Protein AF-A0A5K0YP44-F1 (afdb_monomer_lite)

InterPro domains:
  IPR001944 Glycoside hydrolase, family 35 [PTHR23421] (2-32)
  IPR017853 Glycoside hydrolase superfamily [SSF51445] (1-31)
  IPR031330 Glycoside hydrolase 35, catalytic domain [PF01301] (1-32)

Foldseek 3Di:
DVVVVVVVCVVVVHPDDDDDDPVCVVPVDPPD

Organism: NCBI:txid210225

Structure (mmCIF, N/CA/C/O backbone):
data_AF-A0A5K0YP44-F1
#
_entry.id   AF-A0A5K0YP44-F1
#
loop_
_atom_site.group_PDB
_atom_site.id
_atom_site.type_symbol
_atom_site.label_atom_id
_atom_site.label_alt_id
_atom_site.label_comp_id
_atom_site.label_asym_id
_atom_site.label_entity_id
_atom_site.label_seq_id
_atom_site.pdbx_PDB_ins_code
_atom_site.Cartn_x
_atom_site.Cartn_y
_atom_site.Cartn_z
_atom_site.occupancy
_atom_site.B_iso_or_equiv
_atom_site.auth_seq_id
_atom_site.auth_comp_id
_atom_site.auth_asym_id
_atom_site.auth_atom_id
_atom_site.pdbx_PDB_model_num
ATOM 1 N N . MET A 1 1 ? 5.407 11.306 5.187 1.00 84.81 1 MET A N 1
ATOM 2 C CA . MET A 1 1 ? 5.627 10.093 4.352 1.00 84.81 1 MET A CA 1
ATOM 3 C C . MET A 1 1 ? 4.964 8.892 5.031 1.00 84.81 1 MET A C 1
ATOM 5 O O . MET A 1 1 ? 4.467 9.086 6.132 1.00 84.81 1 MET A 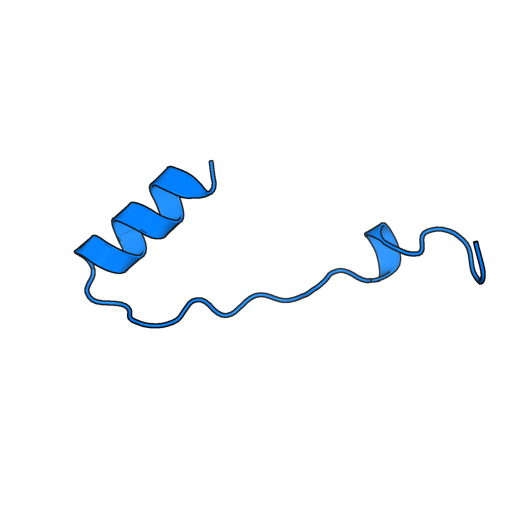O 1
ATOM 9 N N . TRP A 1 2 ? 4.921 7.706 4.408 1.00 96.44 2 TRP A N 1
ATOM 10 C CA . TRP A 1 2 ? 4.102 6.527 4.779 1.00 96.44 2 TRP A CA 1
ATOM 11 C C . TRP A 1 2 ? 3.675 6.348 6.253 1.00 96.44 2 TRP A C 1
ATOM 13 O O . TRP A 1 2 ? 2.476 6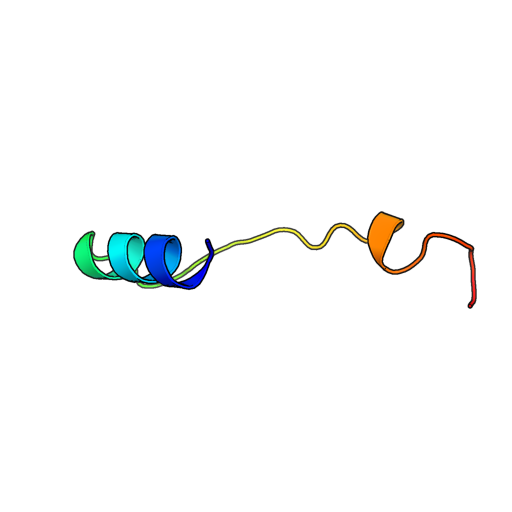.173 6.461 1.00 96.44 2 TRP A O 1
ATOM 23 N N . PRO A 1 3 ? 4.555 6.447 7.273 1.00 97.69 3 PRO A N 1
ATOM 24 C CA . PRO A 1 3 ? 4.133 6.340 8.674 1.00 97.69 3 PRO A CA 1
ATOM 25 C C . PRO A 1 3 ? 2.992 7.290 9.085 1.00 97.69 3 PRO A C 1
ATOM 27 O O . PRO A 1 3 ? 2.071 6.868 9.772 1.00 97.69 3 PRO A O 1
ATOM 30 N N . ASP A 1 4 ? 3.004 8.542 8.615 1.00 98.31 4 ASP A N 1
ATOM 31 C CA . ASP A 1 4 ? 1.949 9.532 8.904 1.00 98.31 4 ASP A CA 1
ATOM 32 C C . ASP A 1 4 ? 0.616 9.176 8.221 1.00 98.31 4 ASP A C 1
ATOM 34 O O . ASP A 1 4 ? -0.451 9.328 8.809 1.00 98.31 4 ASP A O 1
ATOM 38 N N . LEU A 1 5 ? 0.667 8.638 6.997 1.00 98.06 5 LEU A N 1
ATOM 39 C CA . LEU A 1 5 ? -0.532 8.200 6.272 1.00 98.06 5 LEU A CA 1
ATOM 40 C C . LEU A 1 5 ? -1.173 6.983 6.943 1.00 98.06 5 LEU A C 1
ATO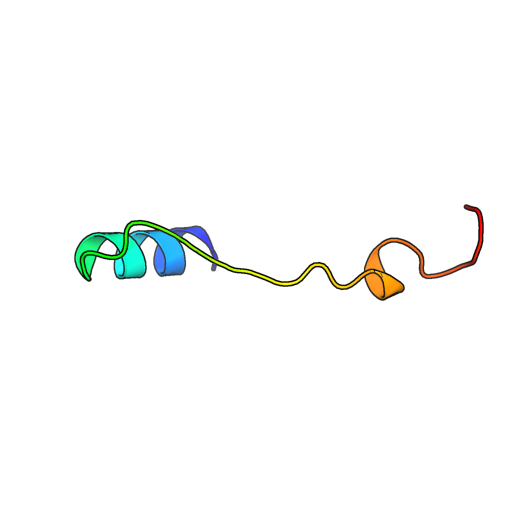M 42 O O . LEU A 1 5 ? -2.391 6.926 7.085 1.00 98.06 5 LEU A O 1
ATOM 46 N N . ILE A 1 6 ? -0.346 6.038 7.396 1.00 98.12 6 ILE A N 1
ATOM 47 C CA . ILE A 1 6 ? -0.805 4.858 8.134 1.00 98.12 6 ILE A CA 1
ATOM 48 C C . ILE A 1 6 ? -1.422 5.279 9.470 1.00 98.12 6 ILE A C 1
ATOM 50 O O . ILE A 1 6 ? -2.473 4.761 9.837 1.00 98.12 6 ILE A O 1
ATOM 54 N N . GLN A 1 7 ? -0.804 6.226 10.186 1.00 98.44 7 GLN A N 1
ATOM 55 C CA . GLN A 1 7 ? -1.349 6.708 11.454 1.00 98.44 7 GLN A CA 1
ATOM 56 C C . GLN A 1 7 ? -2.711 7.377 11.256 1.00 98.44 7 GLN A C 1
ATOM 58 O O . GLN A 1 7 ? -3.664 7.019 11.936 1.00 98.44 7 GLN A O 1
ATOM 63 N N . LYS A 1 8 ? -2.846 8.254 10.255 1.00 98.50 8 LYS A N 1
ATOM 64 C CA . LYS A 1 8 ? -4.132 8.885 9.920 1.00 98.50 8 LYS A CA 1
ATOM 65 C C . LYS A 1 8 ? -5.204 7.875 9.517 1.00 98.50 8 LYS A C 1
ATOM 67 O O . LYS A 1 8 ? -6.362 8.050 9.880 1.00 98.50 8 LYS A O 1
ATOM 72 N N . ALA A 1 9 ? -4.836 6.820 8.788 1.00 98.44 9 ALA A N 1
ATOM 73 C CA . ALA A 1 9 ? -5.768 5.752 8.438 1.00 98.44 9 ALA A CA 1
ATOM 74 C C . ALA A 1 9 ? -6.278 5.012 9.686 1.00 98.44 9 ALA A C 1
ATOM 76 O O . ALA A 1 9 ? -7.482 4.795 9.814 1.00 98.44 9 ALA A O 1
ATOM 77 N N . LYS A 1 10 ? -5.387 4.703 10.639 1.00 98.31 10 LYS A N 1
ATOM 78 C CA . LYS A 1 10 ? -5.758 4.093 11.925 1.00 98.31 10 LYS A CA 1
ATOM 79 C C . LYS A 1 10 ? -6.636 5.008 12.773 1.00 98.31 10 LYS A C 1
ATOM 81 O O . LYS A 1 10 ? -7.652 4.556 13.288 1.00 98.31 10 LYS A O 1
ATOM 86 N N . ASP A 1 11 ? -6.281 6.287 12.881 1.00 98.69 11 ASP A N 1
ATOM 87 C CA . ASP A 1 11 ? -7.065 7.278 13.631 1.00 98.69 11 ASP A CA 1
ATOM 88 C C . ASP A 1 11 ? -8.464 7.470 13.014 1.00 98.69 11 ASP A C 1
ATOM 90 O O . ASP A 1 11 ? -9.429 7.749 13.722 1.00 98.69 11 ASP A O 1
ATOM 94 N N . GLY A 1 12 ? -8.584 7.277 11.695 1.00 98.19 12 GLY A N 1
ATOM 95 C CA . GLY A 1 12 ? -9.845 7.268 10.952 1.00 98.19 12 GLY A CA 1
ATOM 96 C C . GLY A 1 12 ? -10.636 5.955 11.023 1.00 98.19 12 GLY A C 1
ATOM 97 O O . GLY A 1 12 ? -11.693 5.871 10.402 1.00 98.19 12 GLY A O 1
ATOM 98 N N . GLY A 1 13 ? -10.151 4.943 11.751 1.00 98.62 13 GLY A N 1
ATOM 99 C CA . GLY A 1 13 ? -10.835 3.659 11.931 1.00 98.62 13 GLY A CA 1
ATOM 100 C C . GLY A 1 13 ? -10.745 2.703 10.738 1.00 98.62 13 GLY A C 1
ATOM 101 O O . GLY A 1 13 ? -11.609 1.845 10.591 1.00 98.62 13 GLY A O 1
ATOM 102 N N . LEU A 1 14 ? -9.743 2.856 9.864 1.00 98.44 14 LEU A N 1
ATOM 103 C CA . LEU A 1 14 ? -9.491 1.911 8.774 1.00 98.44 14 LEU A CA 1
ATOM 104 C C . LEU A 1 14 ? -8.645 0.726 9.259 1.00 98.44 14 LEU A C 1
ATOM 106 O O . LEU A 1 14 ? -7.580 0.915 9.849 1.00 98.44 14 LEU A O 1
ATOM 110 N N . ASP A 1 15 ? -9.080 -0.487 8.915 1.00 98.25 15 ASP A N 1
ATOM 111 C CA . ASP A 1 15 ? -8.417 -1.735 9.321 1.00 98.25 15 ASP A CA 1
ATOM 112 C C . ASP A 1 15 ? -7.497 -2.331 8.241 1.00 98.25 15 ASP A C 1
ATOM 114 O O . ASP A 1 15 ? -6.664 -3.191 8.533 1.00 98.25 15 ASP A O 1
ATOM 118 N N . VAL A 1 16 ? -7.626 -1.886 6.986 1.00 98.00 16 VAL A N 1
ATOM 119 C CA . VAL A 1 16 ? -6.877 -2.416 5.836 1.00 98.00 16 VAL A CA 1
ATOM 120 C C . VAL A 1 16 ? -6.390 -1.277 4.946 1.00 98.00 16 VAL A C 1
ATOM 122 O O . VAL A 1 16 ? -7.112 -0.315 4.690 1.00 98.00 16 VAL A O 1
ATOM 125 N N . ILE A 1 17 ? -5.158 -1.412 4.451 1.00 97.50 17 ILE A N 1
ATOM 126 C CA . ILE A 1 17 ? -4.603 -0.571 3.390 1.00 97.50 17 ILE A CA 1
ATOM 127 C C . ILE A 1 17 ? -4.442 -1.429 2.142 1.00 97.50 17 ILE A C 1
ATOM 129 O O . ILE A 1 17 ? -3.715 -2.421 2.157 1.00 97.50 17 ILE A O 1
ATOM 133 N N . GLU A 1 18 ? -5.081 -1.015 1.056 1.00 98.19 18 GLU A N 1
ATOM 134 C CA . GLU A 1 18 ? -4.907 -1.617 -0.261 1.00 98.19 18 GLU A CA 1
ATOM 135 C C . GLU A 1 18 ? -3.985 -0.738 -1.107 1.00 98.19 18 GLU A C 1
ATOM 137 O O . GLU A 1 18 ? -4.117 0.486 -1.140 1.00 98.19 18 GLU A O 1
ATOM 142 N N . THR A 1 19 ? -3.024 -1.356 -1.789 1.00 96.94 19 THR A N 1
ATOM 143 C CA . THR A 1 19 ? -2.108 -0.651 -2.689 1.00 96.94 19 THR A CA 1
ATOM 144 C C . THR A 1 19 ? -1.753 -1.526 -3.878 1.00 96.94 19 THR A C 1
ATOM 146 O O . THR A 1 19 ? -1.664 -2.748 -3.764 1.00 96.94 19 THR A O 1
ATOM 149 N N . TYR A 1 20 ? -1.496 -0.888 -5.017 1.00 97.75 20 TYR A N 1
ATOM 150 C CA . TYR A 1 20 ? -0.916 -1.562 -6.171 1.00 97.75 20 TYR A CA 1
ATOM 151 C C . TYR A 1 20 ? 0.596 -1.700 -6.024 1.00 97.75 20 TYR A C 1
ATOM 153 O O . TYR A 1 20 ? 1.258 -0.887 -5.372 1.00 97.75 20 TYR A O 1
ATOM 161 N N . VAL A 1 21 ? 1.137 -2.715 -6.693 1.00 97.38 21 VAL A N 1
ATOM 162 C CA . VAL A 1 21 ? 2.569 -2.838 -6.954 1.00 97.38 21 VAL A CA 1
ATOM 163 C C . VAL A 1 21 ? 2.825 -2.391 -8.386 1.00 97.38 21 VAL A C 1
ATOM 165 O O . VAL A 1 21 ? 2.280 -2.948 -9.337 1.00 97.38 21 VAL A O 1
ATOM 168 N N . PHE A 1 22 ? 3.671 -1.379 -8.542 1.00 96.94 22 PHE A N 1
ATOM 169 C CA . PHE A 1 22 ? 4.097 -0.892 -9.851 1.00 96.94 22 PHE A CA 1
ATOM 170 C C . PHE A 1 22 ? 5.245 -1.766 -10.368 1.00 96.94 22 PHE A C 1
ATOM 172 O O . PHE A 1 22 ? 6.413 -1.519 -10.061 1.00 96.94 22 PHE A O 1
ATOM 179 N N . TRP A 1 23 ? 4.905 -2.827 -11.110 1.00 96.75 23 TRP A N 1
ATOM 180 C CA . TRP A 1 23 ? 5.878 -3.818 -11.588 1.00 96.75 23 TRP A CA 1
ATOM 181 C C . TRP A 1 23 ? 6.963 -3.213 -12.483 1.00 96.75 23 TRP A C 1
ATOM 183 O O . TRP A 1 23 ? 8.124 -3.557 -12.336 1.00 96.75 23 TRP A O 1
ATOM 193 N N . ASN A 1 24 ? 6.629 -2.228 -13.316 1.00 95.38 24 ASN A N 1
ATOM 194 C CA . ASN A 1 24 ? 7.578 -1.532 -14.193 1.00 95.38 24 ASN A CA 1
ATOM 195 C C . ASN A 1 24 ? 8.745 -0.844 -13.457 1.00 95.38 24 ASN A C 1
ATOM 197 O O . ASN A 1 24 ? 9.774 -0.573 -14.067 1.00 95.38 24 ASN A O 1
ATOM 201 N N . LEU A 1 25 ? 8.583 -0.520 -12.170 1.00 96.19 25 LEU A N 1
ATOM 202 C CA . LEU A 1 25 ? 9.666 0.022 -11.344 1.00 96.19 25 LEU A CA 1
ATOM 203 C C . LEU A 1 25 ? 10.527 -1.079 -10.713 1.00 96.19 25 LEU A C 1
ATOM 205 O O . LEU A 1 25 ? 11.689 -0.834 -10.403 1.00 96.19 25 LEU A O 1
ATOM 209 N N . HIS A 1 26 ? 9.951 -2.263 -10.503 1.00 95.50 26 HIS A N 1
ATOM 210 C CA . HIS A 1 26 ? 10.633 -3.418 -9.917 1.00 95.50 26 HIS A CA 1
ATOM 211 C C . HIS A 1 26 ? 11.357 -4.248 -10.987 1.00 95.50 26 HIS A C 1
ATOM 213 O O . HIS A 1 26 ? 12.427 -4.778 -10.715 1.00 95.50 26 HIS A O 1
ATOM 219 N N . GLU A 1 27 ? 10.810 -4.299 -12.205 1.00 97.56 27 GLU A N 1
ATOM 220 C CA . GLU A 1 27 ? 11.417 -4.878 -13.404 1.00 97.56 27 GLU A CA 1
ATOM 221 C C . GLU A 1 27 ? 11.493 -3.804 -14.507 1.00 97.56 27 GLU A C 1
ATOM 223 O O . GLU A 1 27 ? 10.657 -3.759 -15.415 1.00 97.56 27 GLU A O 1
ATOM 228 N N . PRO A 1 28 ? 12.474 -2.886 -14.434 1.00 95.62 28 PRO A N 1
ATOM 229 C CA . PRO A 1 28 ? 12.677 -1.891 -15.484 1.00 95.62 28 PRO A CA 1
ATOM 230 C C . PRO A 1 28 ? 13.235 -2.513 -16.773 1.00 95.62 28 PRO A C 1
ATOM 232 O O . PRO A 1 28 ? 13.062 -1.956 -17.857 1.00 95.62 28 PRO A O 1
ATOM 235 N N . VAL A 1 29 ? 13.914 -3.658 -16.659 1.00 96.56 29 VAL A N 1
ATOM 236 C CA . VAL A 1 29 ? 14.460 -4.438 -17.771 1.00 96.56 29 VAL A CA 1
ATOM 237 C C . VAL A 1 29 ? 14.051 -5.889 -17.571 1.00 96.56 29 VAL A C 1
ATOM 239 O O . VAL A 1 29 ? 14.206 -6.431 -16.480 1.00 96.56 29 VAL A O 1
ATOM 242 N N . GLN A 1 30 ? 13.547 -6.508 -18.634 1.00 95.06 30 GLN A N 1
ATOM 243 C CA . GLN A 1 30 ? 13.038 -7.874 -18.603 1.00 95.06 30 GLN A CA 1
ATOM 244 C C . GLN A 1 30 ? 14.129 -8.883 -18.187 1.00 95.06 30 GLN A C 1
ATOM 246 O O . GLN A 1 30 ? 15.186 -8.929 -18.820 1.00 95.06 30 GLN A O 1
ATOM 251 N N . ASN A 1 31 ? 13.830 -9.731 -17.195 1.00 91.31 31 ASN A N 1
ATOM 252 C CA . ASN A 1 31 ? 14.678 -10.822 -16.682 1.00 91.31 31 ASN A CA 1
ATOM 253 C C . ASN A 1 31 ? 16.026 -10.405 -16.035 1.00 91.31 31 ASN A C 1
ATOM 255 O O . ASN A 1 31 ? 17.050 -11.035 -16.319 1.00 91.31 31 ASN A O 1
ATOM 259 N N . GLN A 1 32 ? 16.054 -9.365 -15.193 1.00 86.69 32 GLN A N 1
ATOM 260 C CA . GLN A 1 32 ? 17.242 -8.994 -14.394 1.00 86.69 32 GLN A CA 1
ATOM 261 C C . GLN A 1 32 ? 17.411 -9.789 -13.096 1.00 86.69 32 GLN A C 1
ATOM 263 O O . GLN A 1 32 ? 16.388 -10.202 -12.506 1.00 86.69 32 GLN A O 1
#

pLDDT: mean 96.52, std 3.16, range [84.81, 98.69]

Sequence (32 aa):
MWPDLIQKAKDGGLDVIETYVFWNLHEPVQNQ

Radius of gyration: 14.56 Å; chains: 1; bounding box: 28×21×32 Å

Secondary structure (DSSP, 8-state):
-HHHHHHHHHHTT---------HHHH-SSTT-

=== Feature glossary ===
Reading guide. The protein is described through the following features:

Foldseek 3Di. A 3Di character summarizes, for each residue, the relative orientation of the Cα frame of its nearest spatial neighbor. Because it encodes fold topology rather than chemistry, 3Di alignments detect remote structural similarity that sequence alignment misses.

Contact-map, Ramachandran, and PAE plots. Plot images: a contact map (which residues are close in 3D, as an N×N binary image), a Ramachandran scatter (backbone torsion angles, revealing secondary-structure composition at a glance), and — for AlphaFold structures — a PAE heatmap (pairwise prediction confidence).

Radius of gyration, Cα contacts, bounding box. Radius of gyration (Rg) is the root-mean-square distance of Cα atoms from their centroid — a single number for overall size and compactness. A globular domain of N residues has Rg ≈ 2.2·N^0.38 Å; an extended or disordered chain has a much larger Rg. The Cα contact count is the number of residue pairs whose Cα atoms are within 8 Å and are more than four positions apart in sequence — a standard proxy for tertiary packing density. The bounding box is the smallest axis-aligned box enclosing all Cα atoms.

Secondary structure (8-state, DSSP). Eight-state secondary structure (DSSP): H is the canonical α-helix, G the tighter 3₁₀-helix, I the wider π-helix; E/B are β-structure, T and S are turns and bends, and '-' is everything else. DSSP derives these from the pattern of main-chain N–H···O=C hydrogen bonds, not 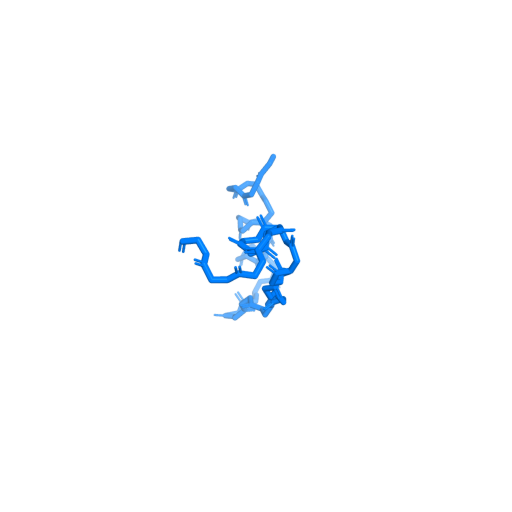from the sequence.

B-factor. B-factor (Debye–Waller factor) reflects atomic displacement in the crystal lattice. It is an experimental observable (units Å²), not a prediction; low values mean the atom is pinned down, high values mean it moves or is heterogeneous across the crystal.

pLDDT. pLDDT is the predicted lDDT-Cα score: AlphaFold's confidence that the local environment of each residue (all inter-atomic distances within 15 Å) is correctly placed. It is a per-residue number between 0 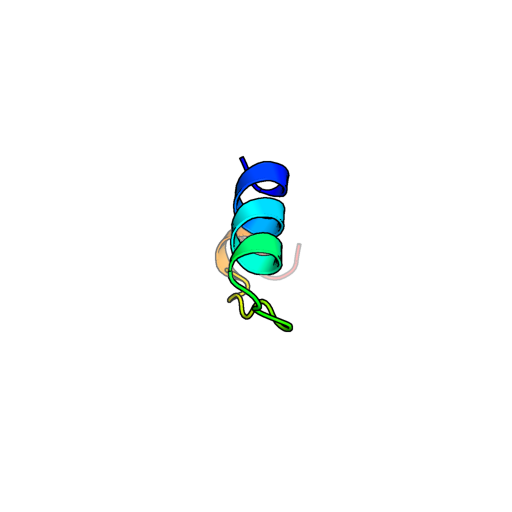and 100, with higher meaning more reliable.

Nearest PDB structures. Nearest PDB neighbors are the top structural matches found by Foldseek when searching this structure against the entire Protein Data Bank. Each hit reports a TM-score (0 to 1; >0.5 almost always implies the same fold) and an E-value. These are *structural* homologs — they may share no detectable sequence similarity.

Solvent-accessible surface area. Accessible surface area quantifies burial. A residue with SASA near zero is packed into the hydrophobic core; one with SASA >100 Å² sits on the surface. Computed here via the Shrake–Rupley numerical algorithm with a 1.4 Å probe.

Rendered structure images. Structure images are PyMOL renders from six orthogonal camera directions. Cartoon representation draws helices as coils and strands as arrows; sticks shows the backbone as bonds; surface shows the solvent-excluded envelope. Rainbow coloring maps sequence position to hue (blue→red, N→C); chain coloring assigns a distinct co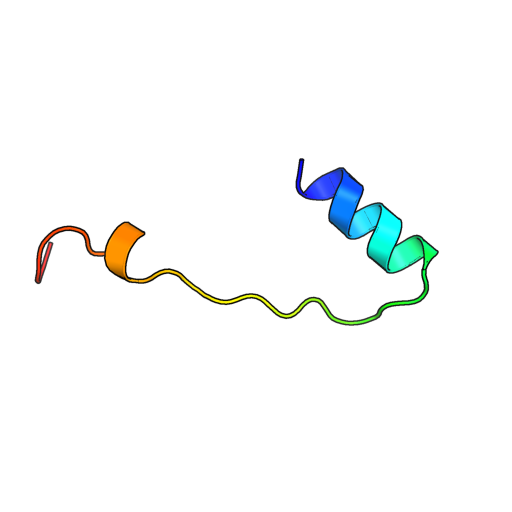lor per polypeptide.

Backbone torsions (φ/ψ). φ (phi) and ψ (psi) are the two rotatable backbone dihedrals per residue: φ is the C(i-1)–N–Cα–C torsion, ψ is the N–Cα–C–N(i+1) torsion, both in degrees on (−180°, 180°]. α-helical residues cluster near (−60°, −45°); β-strand residues near (−120°, +130°). A Ramachandran plot is simply a scatter of (φ, ψ) for every residue.

Predicted aligned error. Predicted Aligned Error (PAE) is an AlphaFold confidence matrix: entry (i, j) is the expected error in the position of residue j, in ångströms, when the prediction is superimposed on the true structure at residue i. Low PAE within a block of residues means that block is internally rigid and well-predicted; high PAE between two blocks means their relative placement is uncertain even if each block individually is confident.

mmCIF coordinates. Structure coordinates are given as an mmCIF _atom_site loop: one row per atom with element, residue name, chain id, sequence number, and x/y/z position in Å. Only the four main-chain atoms per residue are included here; side chains are omitted to keep the record compact.

InterPro / GO / CATH / organism. Database cross-references. InterPro integrates a dozen domain/family signature databases into unified entries with residue-range hits. GO terms attach function/process/location labels with evidence codes. CATH codes position the fold in a four-level structural taxonomy. Organism is the NCBI-taxonomy species name.

Secondary structure (3-state, P-SEA). SS3 is a coarse helix/strand/coil call (letters a/b/c) made by the P-SEA algorithm from inter-Cα distances and dihedrals. It is less detailed than DSSP but needs only Cα positions.

Sequence. Sequence gives the chain of amino acids in standard one-letter code (A=alanine, C=cysteine, …, Y=tyrosine), read N→C. It is the only feature that is directly encoded by the gene; all structural features are derived from the folded form of this sequence.